Protein AF-A0AAW5N067-F1 (afdb_monomer_lite)

Structure (mmCIF, N/CA/C/O backbone):
data_AF-A0AAW5N067-F1
#
_entry.id   AF-A0AAW5N067-F1
#
loop_
_atom_site.group_PDB
_atom_site.id
_atom_site.type_symbol
_atom_site.label_atom_id
_atom_site.label_alt_id
_atom_site.label_comp_id
_atom_site.label_asym_id
_atom_site.label_entity_id
_atom_site.label_seq_id
_atom_site.pdbx_PDB_ins_code
_atom_site.Cartn_x
_atom_site.Cartn_y
_atom_site.Cartn_z
_atom_site.occupancy
_atom_site.B_iso_or_equiv
_atom_site.auth_seq_id
_atom_site.auth_comp_id
_atom_site.auth_asym_id
_atom_site.au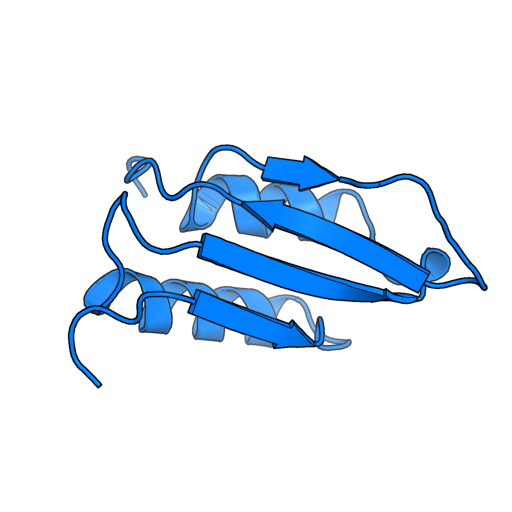th_atom_id
_atom_site.pdbx_PDB_model_num
ATOM 1 N N . PRO A 1 1 ? -16.109 -4.433 2.252 1.00 61.19 1 PRO A N 1
ATOM 2 C CA . PRO A 1 1 ? -16.048 -4.475 3.733 1.00 61.19 1 PRO A CA 1
ATOM 3 C C . PRO A 1 1 ? -15.919 -3.053 4.291 1.00 61.19 1 PRO A C 1
ATOM 5 O O . PRO A 1 1 ? -15.115 -2.281 3.777 1.00 61.19 1 PRO A O 1
ATOM 8 N N . GLN A 1 2 ? -16.747 -2.695 5.270 1.00 74.44 2 GLN A N 1
ATOM 9 C CA . GLN A 1 2 ? -16.635 -1.410 5.966 1.00 74.44 2 GLN A CA 1
ATOM 10 C C . GLN A 1 2 ? -15.599 -1.551 7.090 1.00 74.44 2 GLN A C 1
ATOM 12 O O . GLN A 1 2 ? -15.611 -2.569 7.775 1.00 74.44 2 GLN A O 1
ATOM 17 N N . GLN A 1 3 ? -14.698 -0.572 7.235 1.00 80.19 3 GLN A N 1
ATOM 18 C CA . GLN A 1 3 ? -13.684 -0.504 8.300 1.00 80.19 3 GLN A CA 1
ATOM 19 C C . GLN A 1 3 ? -12.780 -1.749 8.393 1.00 80.19 3 GLN A C 1
ATOM 21 O O . GLN A 1 3 ? -12.848 -2.519 9.353 1.00 80.19 3 GLN A O 1
ATOM 26 N N . PRO A 1 4 ? -11.920 -1.998 7.389 1.00 84.50 4 PRO A N 1
ATOM 27 C CA . PRO A 1 4 ? -10.963 -3.090 7.476 1.00 84.50 4 PRO A CA 1
ATOM 28 C C . PRO A 1 4 ? -9.961 -2.827 8.609 1.00 84.50 4 PRO A C 1
ATOM 30 O O . PRO A 1 4 ? -9.353 -1.761 8.674 1.00 84.50 4 PRO A O 1
ATOM 33 N N . GLY A 1 5 ? -9.740 -3.817 9.476 1.00 87.62 5 GLY A N 1
ATOM 34 C CA . GLY A 1 5 ? -8.695 -3.728 10.504 1.00 87.62 5 GLY A CA 1
ATOM 35 C C . GLY A 1 5 ? -7.280 -3.783 9.915 1.00 87.62 5 GLY A C 1
ATOM 36 O O . GLY A 1 5 ? -6.371 -3.107 10.389 1.00 87.62 5 GLY A O 1
ATOM 37 N N . VAL A 1 6 ? -7.089 -4.555 8.839 1.00 90.44 6 VAL A N 1
ATOM 38 C CA . VAL A 1 6 ? -5.796 -4.698 8.154 1.00 90.44 6 VAL A CA 1
ATOM 39 C C . VAL A 1 6 ? -5.997 -4.665 6.644 1.00 90.44 6 VAL A C 1
ATOM 41 O O . VAL A 1 6 ? -6.880 -5.336 6.110 1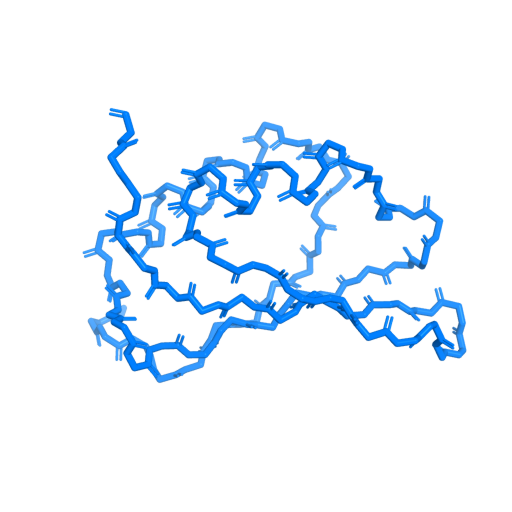.00 90.44 6 VAL A O 1
ATOM 44 N N . VAL A 1 7 ? -5.143 -3.912 5.956 1.00 91.75 7 VAL A N 1
ATOM 45 C CA . VAL A 1 7 ? -5.090 -3.821 4.497 1.00 91.75 7 VAL A CA 1
ATOM 46 C C . VAL A 1 7 ? -3.709 -4.270 4.031 1.00 91.75 7 VAL A C 1
ATOM 48 O O . VAL A 1 7 ? -2.697 -3.654 4.368 1.00 91.75 7 VAL A O 1
ATOM 51 N N . LEU A 1 8 ? -3.675 -5.352 3.250 1.00 93.25 8 LEU A N 1
ATOM 52 C CA . LEU A 1 8 ? -2.457 -5.883 2.644 1.00 93.25 8 LEU A CA 1
ATOM 53 C C . LEU A 1 8 ? -2.421 -5.519 1.158 1.00 93.25 8 LEU A C 1
ATOM 55 O O . LEU A 1 8 ? -3.357 -5.828 0.424 1.00 93.25 8 LEU A O 1
ATOM 59 N N . ILE A 1 9 ? -1.337 -4.887 0.715 1.00 92.88 9 ILE A N 1
ATOM 60 C CA . ILE A 1 9 ? -1.173 -4.436 -0.671 1.00 92.88 9 ILE A CA 1
ATOM 61 C C . ILE A 1 9 ? 0.104 -5.041 -1.243 1.00 92.88 9 ILE A C 1
ATOM 63 O O . ILE A 1 9 ? 1.188 -4.897 -0.683 1.00 92.88 9 ILE A O 1
ATOM 67 N N . ILE A 1 10 ? 0.001 -5.688 -2.398 1.00 94.12 10 ILE A N 1
ATOM 68 C CA . ILE A 1 10 ? 1.178 -5.954 -3.224 1.00 94.12 10 ILE A CA 1
ATOM 69 C C . ILE A 1 10 ? 1.340 -4.753 -4.140 1.00 94.12 10 ILE A C 1
ATOM 71 O O . ILE A 1 10 ? 0.417 -4.432 -4.885 1.00 94.12 10 ILE A O 1
ATOM 75 N N . VAL A 1 11 ? 2.479 -4.065 -4.053 1.00 92.38 11 VAL A N 1
ATOM 76 C CA . VAL A 1 11 ? 2.696 -2.843 -4.836 1.00 92.38 11 VAL A CA 1
ATOM 77 C C . VAL A 1 11 ? 2.646 -3.200 -6.328 1.00 92.38 11 VAL A C 1
ATOM 79 O O . VAL A 1 11 ? 3.449 -4.027 -6.776 1.00 92.38 11 VAL A O 1
ATOM 82 N N . PRO A 1 12 ? 1.709 -2.627 -7.104 1.00 92.50 12 PRO A N 1
ATOM 83 C CA . PRO A 1 12 ? 1.632 -2.882 -8.531 1.00 92.50 12 PRO A CA 1
ATOM 84 C C . PRO A 1 12 ? 2.790 -2.188 -9.255 1.00 92.50 12 PRO A C 1
ATOM 86 O O . PRO A 1 12 ? 3.311 -1.174 -8.798 1.00 92.50 12 PRO A O 1
ATOM 89 N N . ILE A 1 13 ? 3.156 -2.704 -10.431 1.00 88.88 13 ILE A N 1
ATOM 90 C CA . ILE A 1 13 ? 4.208 -2.111 -11.279 1.00 88.88 13 ILE A CA 1
ATOM 91 C C . ILE A 1 13 ? 3.857 -0.671 -11.690 1.00 88.88 13 ILE A C 1
ATOM 93 O O . ILE A 1 13 ? 4.739 0.169 -11.844 1.00 88.88 13 ILE A O 1
ATOM 97 N N . THR A 1 14 ? 2.570 -0.372 -11.874 1.00 92.81 14 THR A N 1
ATOM 98 C CA . THR A 1 14 ? 2.097 0.940 -12.326 1.00 92.81 14 THR A CA 1
ATOM 99 C C . THR A 1 14 ? 1.625 1.808 -11.161 1.00 92.81 14 THR A C 1
ATOM 101 O O . THR A 1 14 ? 0.666 1.449 -10.472 1.00 92.81 14 THR A O 1
ATOM 104 N N . LEU A 1 15 ? 2.213 3.000 -11.012 1.00 91.88 15 LEU A N 1
ATOM 105 C CA . LEU A 1 15 ? 1.846 3.970 -9.968 1.00 91.88 15 LEU A CA 1
ATOM 106 C C . LEU A 1 15 ? 0.388 4.439 -10.053 1.00 91.88 15 LEU A C 1
ATOM 108 O O . LEU A 1 15 ? -0.263 4.567 -9.024 1.00 91.88 15 LEU A O 1
ATOM 112 N N . ALA A 1 16 ? -0.150 4.631 -11.261 1.00 93.19 16 ALA A N 1
ATOM 113 C CA . ALA A 1 16 ? -1.536 5.073 -11.444 1.00 93.19 16 ALA A CA 1
ATOM 114 C C . ALA A 1 16 ? -2.551 4.080 -10.849 1.00 93.19 16 ALA A C 1
ATOM 116 O O . ALA A 1 16 ? -3.546 4.484 -10.249 1.00 93.19 16 ALA A O 1
ATOM 117 N N . LEU A 1 17 ? -2.275 2.775 -10.970 1.00 94.38 17 LEU A N 1
ATOM 118 C CA . LEU A 1 17 ? -3.113 1.738 -10.369 1.00 94.38 17 LEU A CA 1
AT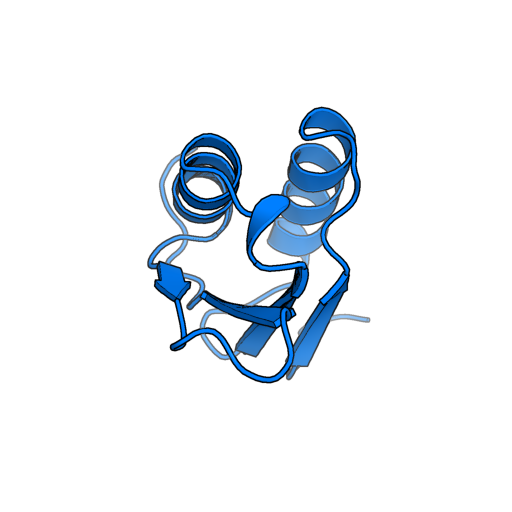OM 119 C C . LEU A 1 17 ? -3.015 1.764 -8.842 1.00 94.38 17 LEU A C 1
ATOM 121 O O . LEU A 1 17 ? -4.041 1.680 -8.173 1.00 94.38 17 LEU A O 1
ATOM 125 N N . LEU A 1 18 ? -1.803 1.922 -8.296 1.00 93.44 18 LEU A N 1
ATOM 126 C CA . LEU A 1 18 ? -1.608 2.059 -6.852 1.00 93.44 18 LEU A CA 1
ATOM 127 C C . LEU A 1 18 ? -2.404 3.253 -6.312 1.00 93.4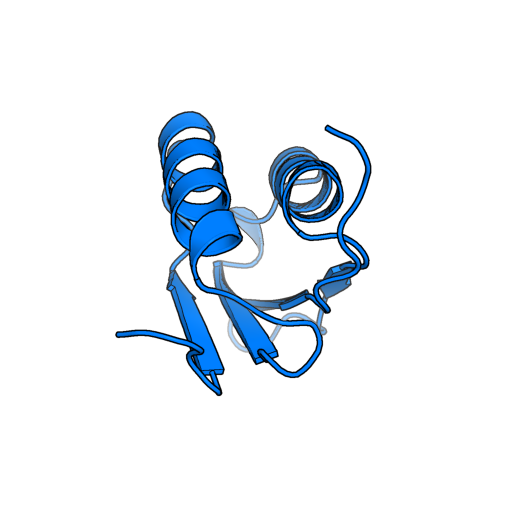4 18 LEU A C 1
ATOM 129 O O . LEU A 1 18 ? -3.154 3.111 -5.353 1.00 93.44 18 LEU A O 1
ATOM 133 N N . GLU A 1 19 ? -2.284 4.414 -6.952 1.00 93.31 19 GLU A N 1
ATOM 134 C CA . GLU A 1 19 ? -2.979 5.628 -6.532 1.00 93.31 19 GLU A CA 1
ATOM 135 C C . GLU A 1 19 ? -4.503 5.454 -6.568 1.00 93.31 19 GLU A C 1
ATOM 137 O O . GLU A 1 19 ? -5.194 5.795 -5.606 1.00 93.31 19 GLU A O 1
ATOM 142 N N . GLN A 1 20 ? -5.035 4.874 -7.646 1.00 93.81 20 GLN A N 1
ATOM 143 C CA . GLN A 1 20 ? -6.466 4.607 -7.778 1.00 93.81 20 GLN A CA 1
ATOM 144 C C . GLN A 1 20 ? -6.969 3.657 -6.681 1.00 93.81 20 GLN A C 1
ATOM 146 O O . GLN A 1 20 ? -8.016 3.914 -6.082 1.00 93.81 20 GLN A O 1
ATOM 151 N N . GLN A 1 21 ? -6.219 2.593 -6.378 1.00 92.94 21 GLN A N 1
ATOM 152 C CA . GLN A 1 21 ? -6.558 1.645 -5.316 1.00 92.94 21 GLN A CA 1
ATOM 153 C C . GLN A 1 21 ? -6.540 2.302 -3.934 1.00 92.94 21 GLN A C 1
ATOM 155 O O . GLN A 1 21 ? -7.471 2.107 -3.153 1.00 92.94 21 GLN A O 1
ATOM 160 N N . LEU A 1 22 ? -5.528 3.120 -3.638 1.00 91.75 22 LEU A N 1
ATOM 161 C CA . LEU A 1 22 ? -5.440 3.838 -2.366 1.00 91.75 22 LEU A CA 1
ATOM 162 C C . LEU A 1 22 ? -6.575 4.855 -2.201 1.00 91.75 22 LEU A C 1
ATOM 164 O O . LEU A 1 22 ? -7.156 4.948 -1.122 1.00 91.75 22 LEU A O 1
ATOM 168 N N . ARG A 1 23 ? -6.954 5.570 -3.269 1.00 91.25 23 ARG A N 1
ATOM 169 C CA . ARG A 1 23 ? -8.103 6.493 -3.250 1.00 91.25 23 ARG A CA 1
ATOM 170 C C . ARG A 1 23 ? -9.423 5.761 -3.011 1.00 91.25 23 ARG A C 1
ATOM 172 O O . ARG A 1 23 ? -10.258 6.253 -2.262 1.00 91.25 23 ARG A O 1
ATOM 179 N N . ALA A 1 24 ? -9.608 4.582 -3.605 1.00 90.50 24 ALA A N 1
ATOM 180 C CA . ALA A 1 24 ? -10.789 3.759 -3.345 1.00 90.50 24 ALA A CA 1
ATOM 181 C C . ALA A 1 24 ? -10.822 3.253 -1.892 1.00 90.50 24 ALA A C 1
ATOM 183 O O . ALA A 1 24 ? -11.871 3.274 -1.249 1.00 90.50 24 ALA A O 1
ATOM 184 N N . LEU A 1 25 ? -9.667 2.847 -1.354 1.00 89.12 25 LEU A N 1
ATOM 185 C CA . LEU A 1 25 ? -9.535 2.405 0.035 1.00 89.12 25 LEU A CA 1
ATOM 186 C C . LEU A 1 25 ? -9.787 3.537 1.032 1.00 89.12 25 LEU A C 1
ATOM 188 O O . LEU A 1 25 ? -10.386 3.290 2.073 1.00 89.12 25 LEU A O 1
ATOM 192 N N . ARG A 1 26 ? -9.424 4.778 0.694 1.00 87.31 26 ARG A N 1
ATOM 193 C CA . ARG A 1 26 ? -9.658 5.957 1.538 1.00 87.31 26 ARG A CA 1
ATOM 194 C C . ARG A 1 26 ? -11.117 6.116 1.989 1.00 87.31 26 ARG A C 1
ATOM 196 O O . ARG A 1 26 ? -11.357 6.633 3.068 1.00 87.31 26 ARG A O 1
ATOM 203 N N . ILE A 1 27 ? -12.079 5.641 1.199 1.00 86.88 27 ILE A N 1
ATOM 204 C CA . ILE A 1 27 ? -13.516 5.749 1.501 1.00 86.88 27 ILE A CA 1
ATOM 205 C C . ILE A 1 27 ? -13.934 4.817 2.654 1.00 86.88 27 ILE A C 1
ATOM 207 O O . ILE A 1 27 ? -14.934 5.067 3.321 1.00 86.88 27 ILE A O 1
ATOM 211 N N . VAL A 1 28 ? -13.200 3.724 2.882 1.00 87.75 28 VAL A N 1
ATOM 212 C CA . VAL A 1 28 ? -13.615 2.651 3.805 1.00 87.75 28 VAL A CA 1
ATOM 213 C C . VAL A 1 28 ? -12.693 2.465 5.007 1.00 87.75 28 VAL A C 1
ATOM 215 O O . VAL A 1 28 ? -13.039 1.701 5.907 1.00 87.75 28 VAL A O 1
ATOM 218 N N . VAL A 1 29 ? -11.529 3.111 5.008 1.00 87.75 29 VAL A N 1
ATOM 219 C CA . VAL A 1 29 ? -10.466 2.946 6.012 1.00 87.75 29 VAL A CA 1
ATOM 220 C C . VAL A 1 29 ? -10.606 3.980 7.122 1.00 87.75 29 VAL A C 1
ATOM 222 O O . VAL A 1 29 ? -11.121 5.074 6.908 1.00 87.75 29 VAL A O 1
ATOM 225 N N . THR A 1 30 ? -10.141 3.628 8.313 1.00 85.75 30 THR A N 1
ATOM 226 C CA . THR A 1 30 ? -10.119 4.513 9.482 1.00 85.75 30 THR A CA 1
ATOM 227 C C . THR A 1 30 ? -8.684 4.681 9.974 1.00 85.75 30 THR A C 1
ATOM 229 O O . THR A 1 30 ? -7.767 4.019 9.483 1.00 85.75 30 THR A O 1
ATOM 232 N N . ALA A 1 31 ? -8.468 5.558 10.957 1.00 85.06 31 ALA A N 1
ATOM 233 C CA . ALA A 1 31 ? -7.163 5.712 11.605 1.00 85.06 31 ALA A CA 1
ATOM 234 C C . ALA A 1 31 ? -6.664 4.408 12.266 1.00 85.06 31 ALA A C 1
ATOM 236 O O . ALA A 1 31 ? -5.458 4.184 12.351 1.00 85.06 31 ALA A O 1
ATOM 237 N N . ASP A 1 32 ? -7.579 3.519 12.668 1.00 86.75 32 ASP A N 1
ATOM 238 C CA . ASP A 1 32 ? -7.260 2.202 13.237 1.00 86.75 32 ASP A CA 1
ATOM 239 C C . ASP A 1 32 ? -6.848 1.161 12.185 1.00 86.75 32 ASP A C 1
ATOM 241 O O . ASP A 1 32 ? -6.352 0.083 12.525 1.00 86.75 32 ASP A O 1
ATOM 245 N N . THR A 1 33 ? -7.045 1.449 10.894 1.00 88.88 33 THR A N 1
ATOM 246 C CA . THR A 1 33 ? -6.686 0.523 9.822 1.00 88.88 33 THR A CA 1
ATOM 247 C C . THR A 1 33 ? -5.171 0.443 9.663 1.00 88.88 33 THR A C 1
ATOM 249 O O . THR A 1 33 ? -4.496 1.423 9.340 1.00 88.88 33 THR A O 1
ATOM 252 N N . ARG A 1 34 ? -4.625 -0.770 9.779 1.00 89.00 34 ARG A N 1
ATOM 253 C CA . ARG A 1 34 ? -3.202 -1.020 9.539 1.00 89.00 34 ARG A CA 1
ATOM 254 C C . ARG A 1 34 ? -2.931 -1.330 8.071 1.00 89.00 34 ARG A C 1
ATOM 256 O O . ARG A 1 34 ? -3.365 -2.366 7.567 1.00 89.00 34 ARG A O 1
ATOM 263 N N . PHE A 1 35 ? -2.143 -0.487 7.410 1.00 92.12 35 PHE A N 1
ATOM 264 C CA . PHE A 1 35 ? -1.686 -0.736 6.043 1.00 92.12 35 PHE A CA 1
ATOM 265 C C . PHE A 1 35 ? -0.322 -1.405 6.035 1.00 92.12 35 PHE A C 1
ATOM 267 O O . PHE A 1 35 ? 0.627 -0.927 6.660 1.00 92.12 35 PHE A O 1
ATOM 274 N N . ILE A 1 36 ? -0.221 -2.490 5.275 1.00 93.62 36 ILE A N 1
ATOM 275 C CA . ILE A 1 36 ? 1.026 -3.199 5.024 1.00 93.62 36 ILE A CA 1
ATOM 276 C C . ILE A 1 36 ? 1.130 -3.392 3.516 1.00 93.62 36 ILE A C 1
ATOM 278 O O . ILE A 1 36 ? 0.385 -4.176 2.931 1.00 93.62 36 ILE A O 1
ATOM 282 N N . ALA A 1 37 ? 2.055 -2.684 2.875 1.00 94.50 37 ALA A N 1
ATOM 283 C CA . ALA A 1 37 ? 2.369 -2.899 1.471 1.00 94.50 37 ALA A CA 1
ATOM 284 C C . ALA A 1 37 ? 3.718 -3.601 1.314 1.00 94.50 37 ALA A C 1
ATOM 286 O O . ALA A 1 37 ? 4.670 -3.307 2.035 1.00 94.50 37 ALA A O 1
ATOM 287 N N . GLY A 1 38 ? 3.811 -4.539 0.376 1.00 94.81 38 GLY A N 1
ATOM 288 C CA . GLY A 1 38 ? 5.023 -5.305 0.107 1.00 94.81 38 GLY A CA 1
ATOM 289 C C . GLY A 1 38 ? 5.391 -5.295 -1.369 1.00 94.81 38 GLY A C 1
ATOM 290 O O . GLY A 1 38 ? 4.537 -5.476 -2.237 1.00 94.81 38 GLY A O 1
ATOM 291 N N . ALA A 1 39 ? 6.680 -5.112 -1.647 1.00 94.75 39 ALA A N 1
ATOM 292 C CA . ALA A 1 39 ? 7.252 -5.235 -2.984 1.00 94.75 39 ALA A CA 1
ATOM 293 C C . ALA A 1 39 ? 8.695 -5.745 -2.907 1.00 94.75 39 ALA A C 1
ATOM 295 O O . ALA A 1 39 ? 9.288 -5.838 -1.824 1.00 94.75 39 ALA A O 1
ATOM 296 N N . LYS A 1 40 ? 9.306 -6.039 -4.061 1.00 94.81 40 LYS A N 1
ATOM 297 C CA . LYS A 1 40 ? 10.763 -6.210 -4.100 1.00 94.81 40 LYS A CA 1
ATOM 298 C C . LYS A 1 40 ? 11.401 -4.869 -3.754 1.00 94.81 40 LYS A C 1
ATOM 300 O O . LYS A 1 40 ? 10.936 -3.826 -4.193 1.00 94.81 40 LYS A O 1
ATOM 305 N N . ALA A 1 41 ? 12.501 -4.889 -3.013 1.00 92.44 41 ALA A N 1
ATOM 306 C CA . ALA A 1 41 ? 13.160 -3.679 -2.526 1.00 92.44 41 ALA A CA 1
ATOM 307 C C . ALA A 1 41 ? 13.547 -2.706 -3.655 1.00 92.44 41 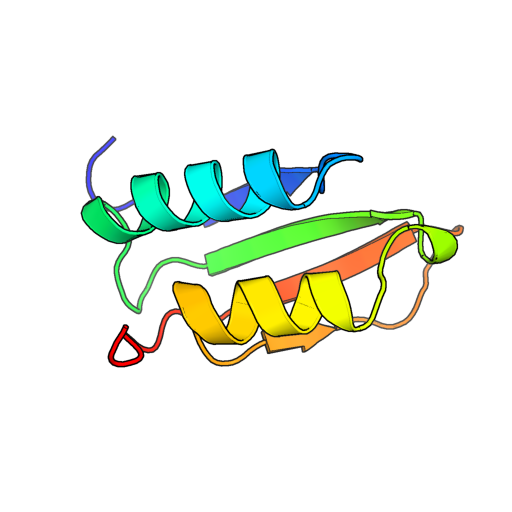ALA A C 1
ATOM 309 O O . ALA A 1 41 ? 13.543 -1.501 -3.439 1.00 92.44 41 ALA A O 1
ATOM 310 N N . ARG A 1 42 ? 13.836 -3.231 -4.852 1.00 90.75 42 ARG A N 1
ATOM 311 C CA . ARG A 1 42 ? 14.159 -2.444 -6.052 1.00 90.75 42 ARG A CA 1
ATOM 312 C C . ARG A 1 42 ? 12.949 -1.779 -6.719 1.00 90.75 42 ARG A C 1
ATOM 314 O O . ARG A 1 42 ? 13.153 -0.848 -7.479 1.00 90.75 42 ARG A O 1
ATOM 321 N N . ASP A 1 43 ? 11.745 -2.287 -6.460 1.00 90.38 43 ASP A N 1
ATOM 322 C CA . ASP A 1 43 ? 10.494 -1.797 -7.050 1.00 90.38 43 ASP A CA 1
ATOM 323 C C . ASP A 1 43 ? 9.857 -0.707 -6.156 1.00 90.38 43 ASP A C 1
ATOM 325 O O . ASP A 1 43 ? 8.877 -0.076 -6.541 1.00 90.38 43 ASP A O 1
ATOM 329 N N . ILE A 1 44 ? 10.401 -0.477 -4.949 1.00 89.88 44 ILE A N 1
ATOM 330 C CA . ILE A 1 44 ? 9.984 0.617 -4.063 1.00 89.88 44 ILE A CA 1
ATOM 331 C C . ILE A 1 44 ? 10.837 1.841 -4.364 1.00 89.88 44 ILE A C 1
ATOM 333 O O . ILE A 1 44 ? 11.994 1.928 -3.945 1.00 89.88 44 ILE A O 1
ATOM 337 N N . HIS A 1 45 ? 10.233 2.793 -5.062 1.00 90.19 45 HIS A N 1
ATOM 338 C CA . HIS A 1 45 ? 10.841 4.074 -5.389 1.00 90.19 45 HIS A CA 1
ATOM 339 C C . HIS A 1 45 ? 10.330 5.177 -4.459 1.00 90.19 45 HIS A C 1
ATOM 341 O O . HIS A 1 45 ? 9.359 4.993 -3.722 1.00 90.19 45 HIS A O 1
ATOM 347 N N . THR A 1 46 ? 10.972 6.343 -4.506 1.00 90.69 46 THR A N 1
ATOM 348 C CA . THR A 1 46 ? 10.515 7.541 -3.781 1.00 90.69 46 THR A CA 1
ATOM 349 C C . THR A 1 46 ? 9.091 7.919 -4.181 1.00 90.69 46 THR A C 1
ATOM 351 O O . THR A 1 46 ? 8.263 8.153 -3.312 1.00 90.69 46 THR A O 1
ATOM 354 N N . SER A 1 47 ? 8.766 7.824 -5.471 1.00 91.56 47 SER A N 1
ATOM 355 C CA . SER A 1 47 ? 7.423 8.078 -6.004 1.00 91.56 47 SER A CA 1
ATOM 356 C C . SER A 1 47 ? 6.342 7.163 -5.423 1.00 91.56 47 SER A C 1
ATOM 358 O O . SER A 1 47 ? 5.206 7.583 -5.230 1.00 91.56 47 SER A O 1
ATOM 360 N N . THR A 1 48 ? 6.675 5.909 -5.102 1.00 92.19 48 THR A N 1
ATOM 361 C CA . THR A 1 48 ? 5.748 5.001 -4.414 1.00 92.19 48 THR A CA 1
ATOM 362 C C . THR A 1 48 ? 5.430 5.526 -3.017 1.00 92.19 48 THR A C 1
ATOM 364 O O . THR A 1 48 ? 4.265 5.561 -2.635 1.00 92.19 48 THR A O 1
ATOM 367 N N . LEU A 1 49 ? 6.453 5.953 -2.270 1.00 92.06 49 LEU A N 1
ATOM 368 C CA . LEU A 1 49 ? 6.292 6.497 -0.919 1.00 92.06 49 LEU A CA 1
ATOM 369 C C . LEU A 1 49 ? 5.506 7.810 -0.937 1.00 92.06 49 LEU A C 1
ATOM 371 O O . LEU A 1 49 ? 4.572 7.950 -0.160 1.00 92.06 49 LEU A O 1
ATOM 375 N N . GLU A 1 50 ? 5.797 8.705 -1.881 1.00 92.31 50 GLU A N 1
ATOM 376 C CA . GLU A 1 50 ? 5.067 9.966 -2.071 1.00 92.31 50 GLU A CA 1
ATOM 377 C C . GLU A 1 50 ? 3.570 9.739 -2.325 1.00 92.31 50 GLU A C 1
ATOM 379 O O . GLU A 1 50 ? 2.729 10.451 -1.780 1.00 92.31 50 GLU A O 1
ATOM 384 N N . VAL A 1 51 ? 3.207 8.723 -3.118 1.00 92.50 51 VAL A N 1
ATOM 385 C CA . VAL A 1 51 ? 1.799 8.368 -3.363 1.00 92.50 51 VAL A CA 1
ATOM 386 C C . VAL A 1 51 ? 1.120 7.862 -2.085 1.00 92.50 51 VAL A C 1
ATOM 388 O O . VAL A 1 51 ? -0.019 8.245 -1.807 1.00 92.50 51 VAL A O 1
ATOM 391 N N . PHE A 1 52 ? 1.805 7.043 -1.283 1.00 92.06 52 PHE A N 1
ATOM 392 C CA . PHE A 1 52 ? 1.289 6.613 0.021 1.00 92.06 52 PHE A CA 1
ATOM 393 C C . PHE A 1 52 ? 1.122 7.795 0.983 1.00 92.06 52 PHE A C 1
ATOM 395 O O . PHE A 1 52 ? 0.065 7.928 1.604 1.00 92.06 52 PHE A O 1
ATOM 402 N N . GLU A 1 53 ? 2.106 8.690 1.046 1.00 91.56 53 GLU A N 1
ATOM 403 C CA . GLU A 1 53 ? 2.063 9.884 1.891 1.00 91.56 53 GLU A CA 1
ATOM 404 C C . GLU A 1 53 ? 0.941 10.841 1.499 1.00 91.56 53 GLU A C 1
ATOM 406 O O . GLU A 1 53 ? 0.202 11.318 2.360 1.00 91.56 53 GLU A O 1
ATOM 411 N N . LYS A 1 54 ? 0.747 11.050 0.196 1.00 90.69 54 LYS A N 1
ATOM 412 C CA . LYS A 1 54 ? -0.297 11.924 -0.337 1.00 90.69 54 LYS A CA 1
ATOM 413 C C . LYS A 1 54 ? -1.706 11.383 -0.097 1.00 90.69 54 LYS A C 1
ATOM 415 O O . LYS A 1 54 ? -2.613 12.151 0.208 1.00 90.69 54 LYS A O 1
ATOM 420 N N . VAL A 1 55 ? -1.924 10.079 -0.281 1.00 89.44 55 VAL A N 1
ATOM 421 C CA . VAL A 1 55 ? -3.282 9.507 -0.253 1.00 89.44 55 VAL A CA 1
ATOM 422 C C . VAL A 1 55 ? -3.683 9.018 1.139 1.00 89.44 55 VAL A C 1
ATOM 424 O O . VAL A 1 55 ? -4.839 9.202 1.530 1.00 89.44 55 VAL A O 1
ATOM 427 N N . VAL A 1 56 ? -2.757 8.398 1.874 1.00 88.25 56 VAL A N 1
ATOM 428 C CA . VAL A 1 56 ? -3.019 7.723 3.157 1.00 88.25 56 VAL A CA 1
ATOM 429 C C . VAL A 1 56 ? -2.476 8.536 4.332 1.00 88.25 56 VAL A C 1
ATOM 431 O O . VAL A 1 56 ? -3.206 8.764 5.297 1.00 88.25 56 VAL A O 1
ATOM 434 N N . GLY A 1 57 ? -1.221 8.988 4.254 1.00 88.00 57 GLY A N 1
ATOM 435 C CA . GLY A 1 57 ? -0.566 9.765 5.308 1.00 88.00 57 GLY A CA 1
ATOM 436 C C . GLY A 1 57 ? 0.784 9.188 5.734 1.00 88.00 57 GLY A C 1
ATOM 437 O O . GLY A 1 57 ? 1.557 8.701 4.913 1.00 88.00 57 GLY A O 1
ATOM 438 N N . GLN A 1 58 ? 1.104 9.263 7.028 1.00 89.44 58 GLN A N 1
ATOM 439 C CA . GLN A 1 58 ? 2.445 8.945 7.519 1.00 89.44 58 GLN A CA 1
ATOM 440 C C . GLN A 1 58 ? 2.881 7.530 7.120 1.00 89.44 58 GLN A C 1
ATOM 442 O O . GLN A 1 58 ? 2.242 6.530 7.458 1.00 89.44 58 GLN A O 1
ATOM 447 N N . THR A 1 59 ? 4.008 7.466 6.415 1.00 92.75 59 THR A N 1
ATOM 448 C CA . THR A 1 59 ? 4.521 6.240 5.816 1.00 92.75 59 THR A CA 1
ATOM 449 C C . THR A 1 59 ? 5.884 5.905 6.414 1.00 92.75 59 THR A C 1
ATOM 451 O O . THR A 1 59 ? 6.725 6.769 6.633 1.00 92.75 59 THR A O 1
ATOM 454 N N . THR A 1 60 ? 6.120 4.640 6.747 1.00 92.44 60 THR A N 1
ATOM 455 C CA . THR A 1 60 ? 7.383 4.157 7.313 1.00 92.44 60 THR A CA 1
ATOM 456 C C . THR A 1 60 ? 7.783 2.863 6.634 1.00 92.44 60 THR A C 1
ATOM 458 O O . THR A 1 60 ? 7.000 1.925 6.520 1.00 92.44 60 THR A O 1
ATOM 461 N N . THR A 1 61 ? 9.034 2.768 6.205 1.00 94.25 61 THR A N 1
ATOM 462 C CA . THR A 1 61 ? 9.542 1.558 5.555 1.00 94.25 61 THR A CA 1
ATOM 463 C C . THR A 1 61 ? 10.347 0.690 6.505 1.00 94.25 61 THR A C 1
ATOM 465 O O . THR A 1 61 ? 11.087 1.191 7.346 1.00 94.25 61 THR A O 1
ATOM 468 N N . THR A 1 62 ? 10.282 -0.616 6.293 1.00 92.81 62 THR A N 1
ATOM 469 C CA . THR A 1 62 ? 11.148 -1.593 6.963 1.00 92.81 62 THR A CA 1
ATOM 470 C C . THR A 1 62 ? 12.508 -1.722 6.273 1.00 92.81 62 THR A C 1
ATOM 472 O O . THR A 1 62 ? 12.692 -1.295 5.125 1.00 92.81 62 THR A O 1
ATOM 475 N N . LEU A 1 63 ? 13.462 -2.343 6.975 1.00 93.62 63 LEU A N 1
ATOM 476 C CA . LEU A 1 63 ? 14.719 -2.785 6.380 1.00 93.62 63 LEU A CA 1
ATOM 477 C C . LEU A 1 63 ? 14.451 -3.870 5.322 1.00 93.62 63 LEU A C 1
ATOM 479 O O . LEU A 1 63 ? 13.612 -4.748 5.546 1.00 93.62 63 LEU A O 1
ATOM 483 N N . PRO A 1 64 ? 15.162 -3.852 4.183 1.00 92.06 64 PRO A N 1
ATOM 484 C CA . PRO A 1 64 ? 15.055 -4.913 3.195 1.00 92.06 64 PRO A CA 1
ATOM 485 C C . PRO A 1 64 ? 15.424 -6.283 3.781 1.00 92.06 64 PRO A C 1
ATOM 487 O O . PRO A 1 64 ? 16.501 -6.459 4.345 1.00 92.06 64 PRO A O 1
ATOM 490 N N . CYS A 1 65 ? 14.561 -7.278 3.586 1.00 92.31 65 CYS A N 1
ATOM 491 C CA . CYS A 1 65 ? 14.800 -8.665 3.978 1.00 92.31 65 CYS A CA 1
ATOM 49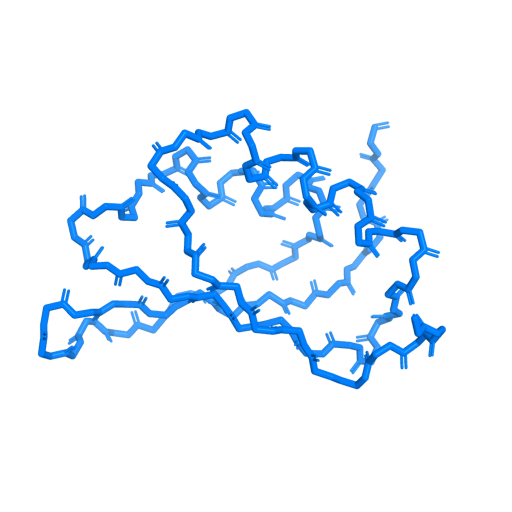2 C C . CYS A 1 65 ? 14.510 -9.583 2.787 1.00 92.31 65 CYS A C 1
ATOM 494 O O . CYS A 1 65 ? 13.463 -9.477 2.153 1.00 92.31 65 CYS A O 1
ATOM 496 N N . LYS A 1 66 ? 15.448 -10.474 2.437 1.00 92.69 66 LYS A N 1
ATOM 497 C CA . LYS A 1 66 ? 15.315 -11.415 1.302 1.00 92.69 66 LYS A CA 1
ATOM 498 C C . LYS A 1 66 ? 14.869 -10.748 -0.016 1.00 92.69 66 LYS A C 1
ATOM 500 O O . LYS A 1 66 ? 14.043 -11.287 -0.745 1.00 92.69 66 LYS A O 1
ATOM 505 N N . LYS A 1 67 ? 15.429 -9.573 -0.336 1.00 91.69 67 LYS A N 1
ATOM 506 C CA . LYS A 1 67 ? 15.085 -8.731 -1.507 1.00 91.69 67 LYS A CA 1
ATOM 507 C C . LYS A 1 67 ? 13.667 -8.144 -1.498 1.00 91.69 67 LYS A C 1
ATOM 509 O O . LYS A 1 67 ? 13.301 -7.499 -2.477 1.00 91.69 67 LYS A O 1
ATOM 514 N N . ALA A 1 68 ? 12.891 -8.322 -0.435 1.00 93.25 68 ALA A N 1
ATOM 515 C CA . ALA A 1 68 ? 11.609 -7.665 -0.232 1.00 93.25 68 ALA A CA 1
ATOM 516 C C . ALA A 1 68 ? 11.763 -6.494 0.740 1.00 93.25 68 ALA A C 1
ATOM 518 O O . ALA A 1 68 ? 12.660 -6.484 1.584 1.00 93.25 68 ALA A O 1
ATOM 519 N N . ARG A 1 69 ? 10.887 -5.503 0.620 1.00 94.38 69 ARG A N 1
ATOM 520 C CA . ARG A 1 69 ? 10.781 -4.390 1.560 1.00 94.38 69 ARG A CA 1
ATOM 521 C C . ARG A 1 69 ? 9.301 -4.122 1.808 1.00 94.38 69 ARG A C 1
ATOM 523 O O . ARG A 1 69 ? 8.491 -4.235 0.888 1.00 94.38 69 ARG A O 1
ATOM 530 N N . LEU A 1 70 ? 8.958 -3.827 3.059 1.00 95.19 70 LEU A N 1
ATOM 531 C CA . LEU A 1 70 ? 7.591 -3.508 3.463 1.00 95.19 70 LEU A CA 1
ATOM 532 C C . LEU A 1 70 ? 7.448 -2.015 3.738 1.00 95.19 70 LEU A C 1
ATOM 534 O O . LEU A 1 70 ? 8.362 -1.393 4.292 1.00 95.19 70 LEU A O 1
ATOM 538 N N . ILE A 1 71 ? 6.283 -1.489 3.392 1.00 94.00 71 ILE A N 1
ATOM 539 C CA . ILE A 1 71 ? 5.819 -0.138 3.668 1.00 94.00 71 ILE A CA 1
ATOM 540 C C . ILE A 1 71 ? 4.667 -0.264 4.665 1.00 94.00 71 ILE A C 1
ATOM 542 O O . ILE A 1 71 ? 3.646 -0.884 4.371 1.00 94.00 71 ILE A O 1
ATOM 546 N N . ASN A 1 72 ? 4.842 0.311 5.846 1.00 93.69 72 ASN A N 1
ATOM 547 C CA . ASN A 1 72 ? 3.796 0.456 6.844 1.00 93.69 72 ASN A CA 1
ATOM 548 C C . ASN A 1 72 ? 3.241 1.871 6.730 1.00 93.69 72 ASN A C 1
ATOM 550 O O . ASN A 1 72 ? 4.018 2.824 6.734 1.00 93.69 72 ASN A O 1
ATOM 554 N N . CYS A 1 73 ? 1.924 2.011 6.642 1.00 91.00 73 CYS A N 1
ATOM 555 C CA . CYS A 1 73 ? 1.292 3.329 6.617 1.00 91.00 73 CYS A CA 1
ATOM 556 C C . CYS A 1 73 ? 0.261 3.424 7.732 1.00 91.00 73 CYS A C 1
ATOM 558 O O . CYS A 1 73 ? -0.472 2.464 7.991 1.00 91.00 73 CYS A O 1
ATOM 560 N N . THR A 1 74 ? 0.198 4.597 8.345 1.00 88.00 74 THR A N 1
ATOM 561 C CA . THR A 1 74 ? -0.864 4.971 9.271 1.00 88.00 74 THR A CA 1
ATOM 562 C C . THR A 1 74 ? -1.745 5.987 8.566 1.00 88.00 74 THR A C 1
ATOM 564 O O . THR A 1 74 ? -1.247 6.973 8.018 1.00 88.00 74 THR A O 1
ATOM 567 N N . PHE A 1 75 ? -3.052 5.735 8.543 1.00 87.25 75 PHE A N 1
ATOM 568 C CA . PHE A 1 75 ? -3.992 6.669 7.942 1.00 87.25 75 PHE A CA 1
ATOM 569 C C . PHE A 1 75 ? -4.122 7.916 8.821 1.00 87.25 75 PHE A C 1
ATOM 571 O O . PHE A 1 75 ? -4.474 7.806 9.992 1.00 87.25 75 PHE A O 1
ATOM 578 N N . ASN A 1 76 ? -3.823 9.087 8.255 1.00 82.19 76 ASN A N 1
ATOM 579 C CA . ASN A 1 76 ? -3.862 10.375 8.961 1.00 82.19 76 ASN A CA 1
ATOM 580 C C . ASN A 1 76 ? -4.736 11.415 8.237 1.00 82.19 76 ASN A C 1
ATOM 582 O O . ASN A 1 76 ? -4.496 12.610 8.358 1.00 82.19 76 ASN A O 1
ATOM 586 N N . GLU A 1 77 ? -5.682 10.952 7.413 1.00 75.69 77 GLU A N 1
ATOM 587 C CA . GLU A 1 77 ? -6.606 11.779 6.621 1.00 75.69 77 GLU A CA 1
ATOM 588 C C . GLU A 1 77 ? -5.977 13.070 6.037 1.00 75.69 77 GLU A C 1
ATOM 590 O O . GLU A 1 77 ? -6.453 14.176 6.293 1.00 75.69 77 GLU A O 1
ATOM 595 N N . PRO A 1 78 ? -4.891 12.975 5.242 1.00 75.19 78 PRO A N 1
ATOM 596 C CA . PRO A 1 78 ? -4.233 14.164 4.707 1.00 75.19 78 PRO A CA 1
ATOM 597 C C . PRO A 1 78 ? -5.182 14.928 3.770 1.00 75.19 78 PRO A C 1
ATOM 599 O O . PRO A 1 78 ? -5.889 14.273 2.994 1.00 75.19 78 PRO A O 1
ATOM 602 N N . PRO A 1 79 ? -5.221 16.274 3.800 1.00 68.94 79 PRO A N 1
ATOM 603 C CA . PRO A 1 79 ? -6.031 17.050 2.864 1.00 68.94 79 PRO A CA 1
ATOM 604 C C . PRO A 1 79 ? -5.529 16.801 1.432 1.00 68.94 79 PRO A C 1
ATOM 606 O O . PRO A 1 79 ? -4.346 16.989 1.149 1.00 68.94 79 PRO A O 1
ATOM 609 N N . LEU A 1 80 ? -6.420 16.301 0.566 1.00 60.72 80 LEU A N 1
ATOM 610 C CA . LEU A 1 80 ? -6.145 15.952 -0.837 1.00 60.72 80 LEU A CA 1
ATOM 611 C C . LEU A 1 80 ? -6.437 17.113 -1.786 1.00 60.72 80 LEU A C 1
ATOM 613 O O . LEU A 1 80 ? -7.457 17.801 -1.560 1.00 60.72 80 LEU A O 1
#

InterPro domains:
  IPR029063 S-adenosyl-L-methionine-dependent methyltransferase superfamily [G3DSA:3.40.50.150] (1-79)
  IPR046977 rRNA (guanine-N(2)-)-methyltransferase RsmC/RlmG [PTHR47816] (2-79)
  IPR058679 RlmG, N-terminal domain [PF26049] (1-76)

pLDDT: mean 89.38, std 6.62, range [60.72, 95.19]

Foldseek 3Di:
DAAAQEDEAEDDLDPVVVLVVLQVVLVRYDQNYKYKYKYQPVSDDPSNVVSCCQRFRDKDKDDDDPRMIIIITGGPPDDD

Sequence (80 aa):
PQQPGVVLIIVPITLALLEQQLRALRIVVTADTRFIAGAKARDIHTSTLEVFEKVVGQTTTTLPCKKARLINCTFNEPPL

Organism: NCBI:txid1499973

Radius of gyration: 11.84 Å; chains: 1; bounding box: 32×28×26 Å

Secondary structure (DSSP, 8-state):
--S-SEEEEEPPS-HHHHHHHHHHHHTT--TTPEEEEEEETTT--HHHHHHHHHHT--EEEPPPBTTEEEEEEE------